Protein AF-X6LL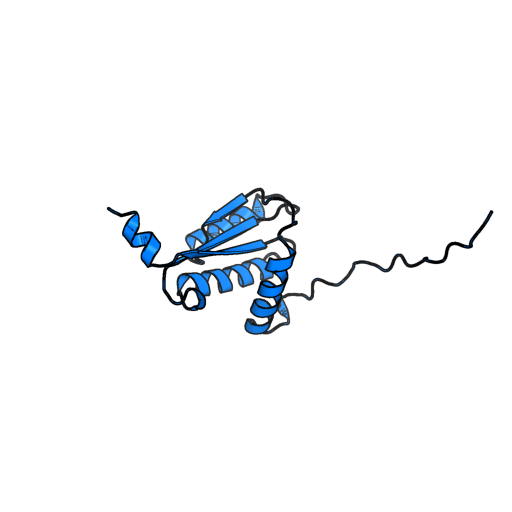M1-F1 (afdb_monomer)

Foldseek 3Di:
DDDDDPDDDPDDPPDPPPQLVPDDLVVSVVVLVVVVVVCPVPDDAPEEFAALLDPVSLVVLVVCCVVPDLVGEYEHEYEAEDDCRCPGPSNVSRSVSQSVSCNVCVSHHYHYHYHYDYNVVVVVPVD

Organism: Reticulomyxa filosa (NCBI:txid46433)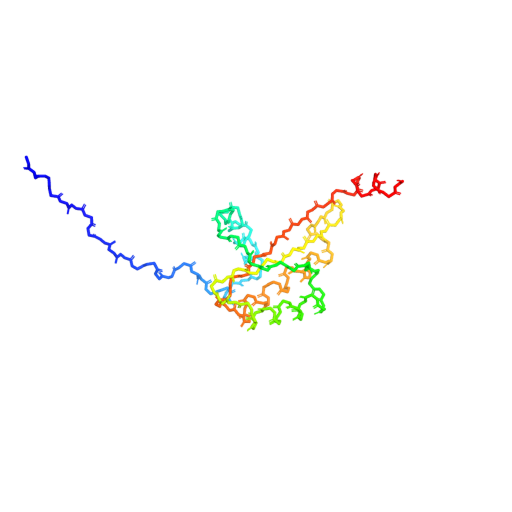

Sequence (127 aa):
MSQPDEWCLCEGKEDQQKRFGDLPRESLLTSWRAQQETESQAREASVCILYSGGIDSHVIAALCDKFVPSNETIDLINVSVGTNPLQAPDRLTAINGFLELSEWSPTRKWRLIQVNIDELQTLKNIR

Mean predicted aligned error: 12.29 Å

pLDDT: mean 74.2, std 21.2, range [29.83, 97.62]

Secondary structure (DSSP, 8-state):
----------------S--GGGS-HHHHHHHHHHHHTTGGGSPPPSEEEE--SSHHHHHHHHHHHHHS-TTS-EEEEEEEESS-GGG-HHHHHHHHHHHHHHHH-TTS-EEEEEEEE-HHHHTTS--

Structure (mmCIF, N/CA/C/O backbone):
data_AF-X6LLM1-F1
#
_entry.id   AF-X6LLM1-F1
#
loop_
_atom_site.group_PDB
_atom_site.id
_atom_site.type_symbol
_atom_site.label_atom_id
_atom_site.label_alt_id
_atom_site.label_comp_id
_atom_site.label_asym_id
_atom_site.label_entity_id
_atom_site.label_seq_id
_atom_site.pdbx_PDB_ins_code
_atom_site.Cartn_x
_atom_site.Cartn_y
_atom_site.Cartn_z
_atom_site.occupancy
_atom_site.B_iso_or_equiv
_atom_site.auth_seq_id
_atom_site.auth_comp_id
_atom_site.auth_asym_id
_atom_site.auth_atom_id
_atom_site.pdbx_PDB_model_num
ATOM 1 N N . MET A 1 1 ? 17.979 6.542 53.749 1.00 40.03 1 MET A N 1
ATOM 2 C CA . MET A 1 1 ? 16.617 6.315 53.227 1.00 40.03 1 MET A CA 1
ATOM 3 C C . MET A 1 1 ? 16.039 7.658 52.831 1.00 40.03 1 MET A C 1
ATOM 5 O O . MET A 1 1 ? 16.224 8.603 53.586 1.00 40.03 1 MET A O 1
ATOM 9 N N . SER A 1 2 ? 15.392 7.679 51.662 1.00 39.25 2 SER A N 1
ATOM 10 C CA . SER A 1 2 ? 14.615 8.776 51.062 1.00 39.25 2 SER A CA 1
ATOM 11 C C . SER A 1 2 ? 15.404 9.816 50.251 1.00 39.25 2 SER A C 1
ATOM 13 O O . SER A 1 2 ? 15.839 10.840 50.769 1.00 39.25 2 SER A O 1
ATOM 15 N N . GLN A 1 3 ? 15.543 9.537 48.950 1.00 41.06 3 GLN A N 1
ATOM 16 C CA . GLN A 1 3 ? 15.566 10.565 47.902 1.00 41.06 3 GLN A CA 1
ATOM 17 C C . GLN A 1 3 ? 14.107 10.961 47.593 1.00 41.06 3 GLN A C 1
ATOM 19 O O . GLN A 1 3 ? 13.237 10.098 47.710 1.00 41.06 3 GLN A O 1
ATOM 24 N N . PRO A 1 4 ? 13.813 12.223 47.242 1.00 39.53 4 PRO A N 1
ATOM 25 C CA . PRO A 1 4 ? 12.503 12.612 46.737 1.00 39.53 4 PRO A CA 1
ATOM 26 C C . PRO A 1 4 ? 12.379 12.282 45.243 1.00 39.53 4 PRO A C 1
ATOM 28 O O . PRO A 1 4 ? 13.253 12.619 44.445 1.00 39.53 4 PRO A O 1
ATOM 31 N N . ASP A 1 5 ? 11.274 11.627 44.900 1.00 31.91 5 ASP A N 1
ATOM 32 C CA . ASP A 1 5 ? 10.873 11.270 43.544 1.00 31.91 5 ASP A CA 1
ATOM 33 C C . ASP A 1 5 ? 10.382 12.518 42.787 1.00 31.91 5 ASP A C 1
ATOM 35 O O . ASP A 1 5 ? 9.211 12.897 42.848 1.00 31.91 5 ASP A O 1
ATOM 39 N N . GLU A 1 6 ? 11.285 13.181 42.067 1.00 40.72 6 GLU A N 1
ATOM 40 C CA . GLU A 1 6 ? 10.900 13.958 40.888 1.00 40.72 6 GLU A CA 1
ATOM 41 C C . GLU A 1 6 ? 10.627 12.985 39.743 1.00 40.72 6 GLU A C 1
ATOM 43 O O . GLU A 1 6 ? 11.411 12.073 39.525 1.00 40.72 6 GLU A O 1
ATOM 48 N N . TRP A 1 7 ? 9.477 13.165 39.093 1.00 31.58 7 TRP A N 1
ATOM 49 C CA . TRP A 1 7 ? 9.109 12.949 37.679 1.00 31.58 7 TRP A CA 1
ATOM 50 C C . TRP A 1 7 ? 7.602 12.665 37.630 1.00 31.58 7 TRP A C 1
ATOM 52 O O . TRP A 1 7 ? 7.117 11.631 37.176 1.00 31.58 7 TRP A O 1
ATOM 62 N N . CYS A 1 8 ? 6.848 13.637 38.141 1.00 36.47 8 CYS A N 1
ATOM 63 C CA . CYS A 1 8 ? 5.475 13.860 37.733 1.00 36.47 8 CYS A CA 1
ATOM 64 C C . CYS A 1 8 ? 5.552 14.460 36.325 1.00 36.47 8 CYS A C 1
ATOM 66 O O . CYS A 1 8 ? 6.232 15.467 36.179 1.00 36.47 8 CYS A O 1
ATOM 68 N N . LEU A 1 9 ? 4.942 13.812 35.328 1.00 29.83 9 LEU A N 1
ATOM 69 C CA . LEU A 1 9 ? 4.381 14.369 34.084 1.00 29.83 9 LEU A CA 1
ATOM 70 C C . LEU A 1 9 ? 3.860 13.174 33.262 1.00 29.83 9 LEU A C 1
ATOM 72 O O . LEU A 1 9 ? 4.526 12.645 32.375 1.00 29.83 9 LEU A O 1
ATOM 76 N N . CYS A 1 10 ? 2.640 12.727 33.571 1.00 32.50 10 CYS A N 1
ATOM 77 C CA . CYS A 1 10 ? 1.814 12.044 32.578 1.00 32.50 10 CYS A CA 1
ATOM 78 C C . CYS A 1 10 ? 1.309 13.113 31.601 1.00 32.50 10 CYS A C 1
ATOM 80 O O . CYS A 1 10 ? 0.159 13.538 31.686 1.00 32.50 10 CYS A O 1
ATOM 82 N N . GLU A 1 11 ? 2.183 13.601 30.722 1.00 33.44 11 GLU A N 1
ATOM 83 C CA . GLU A 1 11 ? 1.742 14.367 29.560 1.00 33.44 11 GLU A CA 1
ATOM 84 C C . GLU A 1 11 ? 1.222 13.394 28.508 1.00 33.44 11 GLU A C 1
ATOM 86 O O . GLU A 1 11 ? 1.847 12.377 28.188 1.00 33.44 11 GLU A O 1
ATOM 91 N N . GLY A 1 12 ? 0.011 13.685 28.039 1.00 35.03 12 GLY A N 1
ATOM 92 C CA . GLY A 1 12 ? -0.714 12.889 27.070 1.00 35.03 12 GLY A CA 1
ATOM 93 C C . GLY A 1 12 ? 0.130 12.591 25.838 1.00 35.03 12 GLY A C 1
ATOM 94 O O . GLY A 1 12 ? 0.675 13.484 25.199 1.00 35.03 12 GLY A O 1
ATOM 95 N N . LYS A 1 13 ? 0.167 11.313 25.456 1.00 33.44 13 LYS A N 1
ATOM 96 C CA . LYS A 1 13 ? 0.482 10.898 24.085 1.00 33.44 13 LYS A CA 1
ATOM 97 C C . LYS A 1 13 ? -0.768 11.034 23.207 1.00 33.44 13 LYS A C 1
ATOM 99 O O . LYS A 1 13 ? -1.145 10.094 22.514 1.00 33.44 13 LYS A O 1
ATOM 104 N N . GLU A 1 14 ? -1.434 12.178 23.291 1.00 42.28 14 GLU A N 1
ATOM 105 C CA . GLU A 1 14 ? -2.290 12.658 22.212 1.00 42.28 14 GLU A CA 1
ATOM 106 C C . GLU A 1 14 ? -1.399 13.511 21.300 1.00 42.28 14 GLU A C 1
ATOM 108 O O . GLU A 1 14 ? -0.514 14.219 21.769 1.00 42.28 14 GLU A O 1
ATOM 113 N N . ASP A 1 15 ? -1.602 13.382 19.991 1.00 40.56 15 ASP A N 1
ATOM 114 C CA . ASP A 1 15 ? -1.026 14.240 18.948 1.00 40.56 15 ASP A CA 1
ATOM 115 C C . ASP A 1 15 ? 0.427 14.008 18.503 1.00 40.56 15 ASP A C 1
ATOM 117 O O . ASP A 1 15 ? 1.250 14.921 18.493 1.00 40.56 15 ASP A O 1
ATOM 121 N N . GLN A 1 16 ? 0.719 12.827 17.941 1.00 37.16 16 GLN A N 1
ATOM 122 C CA . GLN A 1 16 ? 1.758 12.732 16.892 1.00 37.16 16 GLN A CA 1
ATOM 123 C C . GLN A 1 16 ? 1.308 12.105 15.567 1.00 37.16 16 GLN A C 1
ATOM 125 O O . GLN A 1 16 ? 2.118 11.953 14.656 1.00 37.16 16 GLN A O 1
ATOM 130 N N . GLN A 1 17 ? 0.011 11.853 15.376 1.00 43.53 17 GLN A N 1
ATOM 131 C CA . GLN A 1 17 ? -0.525 11.615 14.037 1.00 43.53 17 GLN A CA 1
ATOM 132 C C . GLN A 1 17 ? -1.039 12.953 13.495 1.00 43.53 17 GLN A C 1
ATOM 134 O O . GLN A 1 17 ? -2.230 13.253 13.568 1.00 43.53 17 GLN A O 1
ATOM 139 N N . LYS A 1 18 ? -0.138 13.799 12.975 1.00 38.75 18 LYS A N 1
ATOM 140 C CA . LYS A 1 18 ? -0.575 14.917 12.125 1.00 38.75 18 LYS 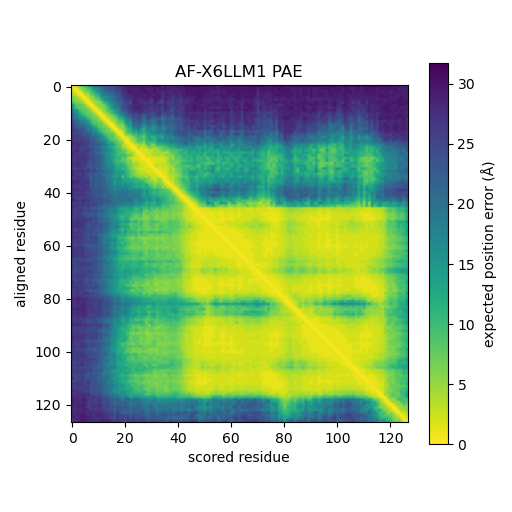A CA 1
ATOM 141 C C . LYS A 1 18 ? -1.494 14.322 11.058 1.00 38.75 18 LYS A C 1
ATOM 143 O O . LYS A 1 18 ? -1.094 13.381 10.375 1.00 38.75 18 LYS A O 1
ATOM 148 N N . ARG A 1 19 ? -2.734 14.815 10.973 1.00 44.72 19 ARG A N 1
ATOM 149 C CA . ARG A 1 19 ? -3.711 14.371 9.975 1.00 44.72 19 ARG A CA 1
ATOM 150 C C . ARG A 1 19 ? -3.039 14.421 8.607 1.00 44.72 19 ARG A C 1
ATOM 152 O O . ARG A 1 19 ? -2.668 15.491 8.136 1.00 44.72 19 ARG A O 1
ATOM 159 N N . PHE A 1 20 ? -2.874 13.254 7.989 1.00 47.88 20 PHE A N 1
ATOM 160 C CA . PHE A 1 20 ? -2.247 13.110 6.675 1.00 47.88 20 PHE A CA 1
ATOM 161 C C . PHE A 1 20 ? -2.960 13.953 5.590 1.00 47.88 20 PHE A C 1
ATOM 163 O O . PHE A 1 20 ? -2.373 14.203 4.549 1.00 47.88 20 PHE A O 1
ATOM 170 N N . GLY A 1 21 ? -4.177 14.455 5.839 1.00 46.31 21 GLY A N 1
ATOM 171 C CA .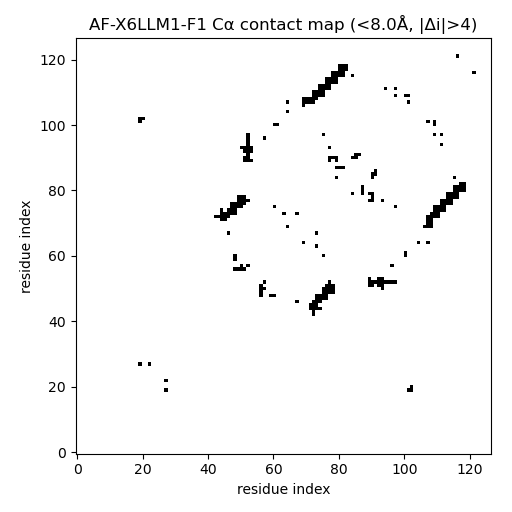 GLY A 1 21 ? -4.943 15.278 4.896 1.00 46.31 21 GLY A CA 1
ATOM 172 C C . GLY A 1 21 ? -4.423 16.702 4.636 1.00 46.31 21 GLY A C 1
ATOM 173 O O . GLY A 1 21 ? -4.797 17.283 3.624 1.00 46.31 21 GLY A O 1
ATOM 174 N N . ASP A 1 22 ? -3.555 17.267 5.486 1.00 54.00 22 ASP A N 1
ATOM 175 C CA . ASP A 1 22 ? -3.164 18.691 5.379 1.00 54.00 22 ASP A CA 1
ATOM 176 C C . ASP A 1 22 ? -1.795 18.931 4.709 1.00 54.00 22 ASP A C 1
ATOM 178 O O . ASP A 1 22 ? -1.371 20.076 4.534 1.00 54.00 22 ASP A O 1
ATOM 182 N N . LEU A 1 23 ? -1.067 17.872 4.340 1.00 57.91 23 LEU A N 1
ATOM 183 C CA . LEU A 1 23 ? 0.285 17.975 3.782 1.00 57.91 23 LEU A CA 1
ATOM 184 C C . LEU A 1 23 ? 0.307 17.680 2.272 1.00 57.91 23 LEU A C 1
ATOM 186 O O . LEU A 1 23 ? -0.410 16.795 1.804 1.00 57.91 23 LEU A O 1
ATOM 190 N N . PRO A 1 24 ? 1.172 18.360 1.491 1.00 66.81 24 PRO A N 1
ATOM 191 C CA . PRO A 1 24 ? 1.396 18.015 0.089 1.00 66.81 24 PRO A CA 1
ATOM 192 C C . PRO A 1 24 ? 1.792 16.540 -0.058 1.00 66.81 24 PRO A C 1
ATOM 194 O O . PRO A 1 24 ? 2.593 16.044 0.739 1.00 66.81 24 PRO A O 1
ATOM 197 N N . ARG A 1 25 ? 1.295 15.851 -1.101 1.00 62.50 25 ARG A N 1
ATOM 198 C CA . ARG A 1 25 ? 1.555 14.410 -1.316 1.00 62.50 25 ARG A CA 1
ATOM 199 C C . ARG A 1 25 ? 3.042 14.058 -1.213 1.00 62.50 25 ARG A C 1
ATOM 201 O O . ARG A 1 25 ? 3.390 13.111 -0.525 1.00 62.50 25 ARG A O 1
ATOM 208 N N . GLU A 1 26 ? 3.929 14.859 -1.796 1.00 64.62 26 GLU A N 1
ATOM 209 C CA . GLU A 1 26 ? 5.386 14.638 -1.735 1.00 64.62 26 GLU A CA 1
ATOM 210 C C . GLU A 1 26 ? 5.954 14.666 -0.304 1.00 64.62 26 GLU A C 1
ATOM 212 O O . GLU A 1 26 ? 6.846 13.888 0.056 1.00 64.62 26 GLU A O 1
ATOM 217 N N . SER A 1 27 ? 5.412 15.539 0.548 1.00 68.00 27 SER A N 1
ATOM 218 C CA . SER A 1 27 ? 5.781 15.612 1.961 1.00 68.00 27 SER A CA 1
ATOM 219 C C . SER A 1 27 ? 5.271 14.393 2.728 1.00 68.00 27 SER A C 1
ATOM 221 O O . SER A 1 27 ? 6.020 13.844 3.534 1.00 68.00 27 SER A O 1
ATOM 223 N N . LEU A 1 28 ? 4.059 13.909 2.420 1.00 65.44 28 LEU A N 1
ATOM 224 C CA . LEU A 1 28 ? 3.522 12.666 2.989 1.00 65.44 28 LEU A CA 1
ATOM 225 C C . LEU A 1 28 ? 4.390 11.461 2.641 1.00 65.44 28 LEU A C 1
ATOM 227 O O . LEU A 1 28 ? 4.698 10.664 3.521 1.00 65.44 28 LEU A O 1
ATOM 231 N N . LEU A 1 29 ? 4.844 11.357 1.389 1.00 64.81 29 LEU A N 1
ATOM 232 C CA . LEU A 1 29 ? 5.727 10.272 0.952 1.00 64.81 29 LEU A CA 1
ATOM 233 C C . LEU A 1 29 ? 7.074 10.292 1.664 1.00 64.81 29 LEU A C 1
ATOM 235 O O . LEU A 1 29 ? 7.606 9.239 2.014 1.00 64.81 29 LEU A O 1
ATOM 239 N N . THR A 1 30 ? 7.621 11.483 1.888 1.00 67.19 30 THR A N 1
ATOM 240 C CA . THR A 1 30 ? 8.899 11.648 2.586 1.00 67.19 30 THR A CA 1
ATOM 241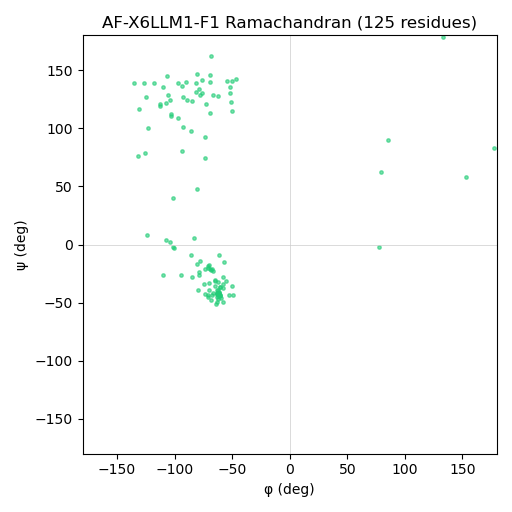 C C . THR A 1 30 ? 8.776 11.261 4.059 1.00 67.19 30 THR A C 1
ATOM 243 O O . THR A 1 30 ? 9.580 10.470 4.551 1.00 67.19 30 THR A O 1
ATOM 246 N N . SER A 1 31 ? 7.742 11.753 4.749 1.00 64.06 31 SER A N 1
ATOM 247 C CA . SER A 1 31 ? 7.468 11.393 6.146 1.00 64.06 31 SER A CA 1
ATOM 248 C C . SER A 1 31 ? 7.163 9.905 6.302 1.00 64.06 31 SER A C 1
ATOM 250 O O . SER A 1 31 ? 7.710 9.257 7.190 1.00 64.06 31 SER A O 1
ATOM 252 N N . TRP A 1 32 ? 6.368 9.344 5.393 1.00 66.44 32 TRP A N 1
ATOM 253 C CA . TRP A 1 32 ? 6.041 7.924 5.382 1.00 66.44 32 TRP A CA 1
ATOM 254 C C . TRP A 1 32 ? 7.281 7.032 5.202 1.00 66.44 32 TRP A C 1
ATOM 256 O O . TRP A 1 32 ? 7.430 6.037 5.911 1.00 66.44 32 TRP A O 1
ATOM 266 N N . ARG A 1 33 ? 8.214 7.402 4.310 1.00 63.69 33 ARG A N 1
ATOM 267 C CA . ARG A 1 33 ? 9.478 6.660 4.130 1.00 63.69 33 ARG A CA 1
ATOM 268 C C . ARG A 1 33 ? 10.310 6.620 5.411 1.00 63.69 33 ARG A C 1
ATOM 270 O O . ARG A 1 33 ? 10.807 5.557 5.761 1.00 63.69 33 ARG A O 1
ATOM 277 N N . ALA A 1 34 ? 10.422 7.746 6.117 1.00 63.66 34 ALA A N 1
ATOM 278 C CA . ALA A 1 34 ? 11.149 7.808 7.388 1.00 63.66 34 ALA A CA 1
ATOM 279 C C . ALA A 1 34 ? 10.489 6.945 8.484 1.00 63.66 34 ALA A C 1
ATOM 281 O O . ALA A 1 34 ? 11.161 6.391 9.352 1.00 63.66 34 ALA A O 1
ATOM 282 N N . GLN A 1 35 ? 9.165 6.796 8.429 1.00 61.91 35 GLN A N 1
ATOM 283 C CA . GLN A 1 35 ? 8.396 6.025 9.401 1.00 61.91 35 GLN A CA 1
ATOM 284 C C . GLN A 1 35 ? 8.572 4.503 9.219 1.00 61.91 35 GLN A C 1
ATOM 286 O O . GLN A 1 35 ? 8.673 3.775 10.208 1.00 61.91 35 GLN A O 1
ATOM 291 N N . GLN A 1 36 ? 8.727 4.027 7.976 1.00 59.16 36 GLN A N 1
ATOM 292 C CA . GLN A 1 36 ? 8.958 2.606 7.661 1.00 59.16 36 GLN A CA 1
ATOM 293 C C . GLN A 1 36 ? 10.232 2.022 8.283 1.00 59.16 36 GLN A C 1
ATOM 295 O O . GLN A 1 36 ? 10.226 0.877 8.732 1.00 59.16 36 GLN A O 1
ATOM 300 N N . GLU A 1 37 ? 11.312 2.800 8.365 1.00 56.91 37 GLU A N 1
ATOM 301 C CA . GLU A 1 37 ? 12.561 2.346 8.995 1.00 56.91 37 GLU A CA 1
ATOM 302 C C . GLU A 1 37 ? 12.397 2.120 10.509 1.00 56.91 37 GLU A C 1
ATOM 304 O O . GLU A 1 37 ? 13.109 1.309 11.100 1.00 56.91 37 GLU A O 1
ATOM 309 N N . THR A 1 38 ? 11.407 2.768 11.133 1.00 52.12 38 THR A N 1
ATOM 310 C CA . THR A 1 38 ? 11.168 2.700 12.583 1.00 52.12 38 THR A CA 1
ATOM 311 C C . THR A 1 38 ? 10.137 1.620 12.961 1.00 52.12 38 THR A C 1
ATOM 313 O O . THR A 1 38 ? 10.196 1.052 14.050 1.00 52.12 38 THR A O 1
ATOM 316 N N . GLU A 1 39 ? 9.216 1.268 12.055 1.00 58.28 39 GLU A N 1
ATOM 317 C CA . GLU A 1 39 ? 8.105 0.328 12.303 1.00 58.28 39 GLU A CA 1
ATOM 318 C C . GLU A 1 39 ? 8.462 -1.164 12.164 1.00 58.28 39 GLU A C 1
ATOM 320 O O . GLU A 1 39 ? 7.596 -2.026 12.325 1.00 58.28 39 GLU A O 1
ATOM 325 N N . SER A 1 40 ? 9.737 -1.502 11.957 1.00 51.78 40 SER A N 1
ATOM 326 C CA . SER A 1 40 ? 10.216 -2.896 11.872 1.00 51.78 40 SER A CA 1
ATOM 327 C C . SER A 1 40 ? 9.996 -3.716 13.163 1.00 51.78 40 SER A C 1
ATOM 329 O O . SER A 1 40 ? 10.183 -4.929 13.159 1.00 51.78 40 SER A O 1
ATOM 331 N N . GLN A 1 41 ? 9.579 -3.075 14.266 1.00 53.34 41 GLN A N 1
ATOM 332 C CA . GLN A 1 41 ? 9.171 -3.719 15.527 1.00 53.34 41 GLN A CA 1
ATOM 333 C C . GLN A 1 41 ? 7.650 -3.679 15.796 1.00 53.3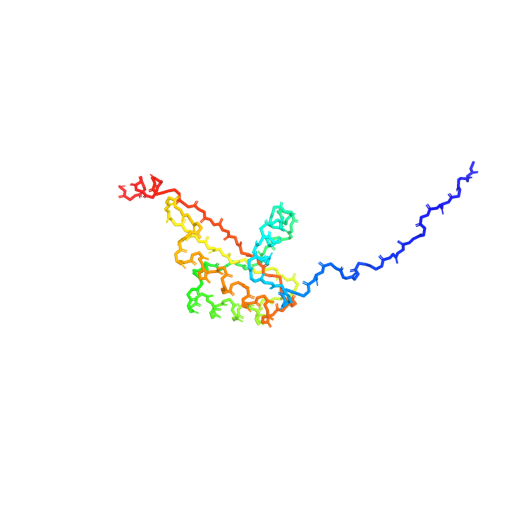4 41 GLN A C 1
ATOM 335 O O . GLN A 1 41 ? 7.201 -4.098 16.867 1.00 53.34 41 GLN A O 1
ATOM 340 N N . ALA A 1 42 ? 6.834 -3.161 14.872 1.00 57.53 42 ALA A N 1
ATOM 341 C CA . ALA A 1 42 ? 5.379 -3.176 15.011 1.00 57.53 42 ALA A CA 1
ATOM 342 C C . ALA A 1 42 ? 4.839 -4.613 14.891 1.00 57.53 42 ALA A C 1
ATOM 344 O O . ALA A 1 42 ? 5.382 -5.423 14.141 1.00 57.53 42 ALA A O 1
ATOM 345 N N . ARG A 1 43 ? 3.765 -4.925 15.636 1.00 64.12 43 ARG A N 1
ATOM 346 C CA . ARG A 1 43 ? 3.109 -6.250 15.654 1.00 64.12 43 ARG A CA 1
ATOM 347 C C . ARG A 1 43 ? 2.900 -6.783 14.230 1.00 64.12 43 ARG A C 1
ATOM 349 O O . ARG A 1 43 ? 2.562 -6.009 13.335 1.00 64.12 43 ARG A O 1
ATOM 356 N N . GLU A 1 44 ? 3.077 -8.092 14.050 1.00 70.50 44 GLU A N 1
ATOM 357 C CA . GLU A 1 44 ? 2.825 -8.773 12.774 1.00 70.50 44 GLU A CA 1
ATOM 358 C C . GLU A 1 44 ? 1.423 -8.440 12.248 1.00 70.50 44 GLU A C 1
ATOM 360 O O . GLU A 1 44 ? 0.449 -8.407 13.007 1.00 70.50 44 GLU A O 1
ATOM 365 N N . ALA A 1 45 ? 1.337 -8.150 10.950 1.00 76.50 45 ALA A N 1
ATOM 366 C CA . ALA A 1 45 ? 0.059 -7.960 10.286 1.00 76.50 45 ALA A CA 1
ATOM 367 C C . ALA A 1 45 ? -0.671 -9.303 10.203 1.00 76.50 45 ALA A C 1
ATOM 369 O O . ALA A 1 45 ? -0.061 -10.334 9.920 1.00 76.50 45 ALA A O 1
ATOM 370 N N . SER A 1 46 ? -1.983 -9.290 10.423 1.00 81.38 46 SER A N 1
ATOM 371 C CA . SER A 1 46 ? -2.809 -10.495 10.295 1.00 81.38 46 SER A CA 1
ATOM 372 C C . SER A 1 46 ? -3.135 -10.826 8.841 1.00 81.38 46 SER A C 1
ATOM 374 O O . SER A 1 46 ? -3.376 -11.985 8.504 1.00 81.38 46 SER A O 1
ATOM 376 N N . VAL A 1 47 ? -3.137 -9.809 7.973 1.00 92.12 47 VAL A N 1
ATOM 377 C CA . VAL A 1 47 ? -3.466 -9.928 6.554 1.00 92.12 47 VAL A CA 1
ATOM 378 C C . VAL A 1 47 ? -2.465 -9.151 5.713 1.00 92.12 47 VAL A C 1
ATOM 380 O O . VAL A 1 47 ? -2.083 -8.023 6.030 1.00 92.12 47 VAL A O 1
ATOM 383 N N . CYS A 1 48 ? -2.092 -9.765 4.595 1.00 93.94 48 CYS A N 1
ATOM 384 C CA . CYS A 1 48 ? -1.230 -9.189 3.584 1.00 93.94 48 CYS A CA 1
ATOM 385 C C . CYS A 1 48 ? -1.892 -9.275 2.201 1.00 93.94 48 CYS A C 1
ATOM 387 O O . CYS A 1 48 ? -2.498 -10.292 1.855 1.00 93.94 48 CYS A O 1
ATOM 389 N N . ILE A 1 49 ? -1.762 -8.207 1.413 1.00 96.19 49 ILE A N 1
ATOM 390 C CA . ILE A 1 49 ? -2.334 -8.066 0.075 1.00 96.19 49 ILE A CA 1
ATOM 391 C C . ILE A 1 49 ? -1.210 -7.740 -0.905 1.00 96.19 49 ILE A C 1
ATOM 393 O O . ILE A 1 49 ? -0.482 -6.765 -0.721 1.00 96.19 49 ILE A O 1
ATOM 397 N N . LEU A 1 50 ? -1.100 -8.512 -1.987 1.00 96.56 50 LEU A N 1
ATOM 398 C CA . LEU A 1 50 ? -0.279 -8.118 -3.130 1.00 96.56 50 LEU A CA 1
ATOM 399 C C . LEU A 1 50 ? -0.943 -6.925 -3.823 1.00 96.56 50 LEU A C 1
ATOM 401 O O . LEU A 1 50 ? -2.043 -7.033 -4.368 1.00 96.56 50 LEU A O 1
ATOM 405 N N . TYR A 1 51 ? -0.279 -5.777 -3.756 1.00 96.94 51 TYR A N 1
ATOM 406 C CA . TYR A 1 51 ? -0.865 -4.476 -4.021 1.00 96.94 51 TYR A CA 1
ATOM 407 C C . TYR A 1 51 ? -0.115 -3.745 -5.137 1.00 96.94 51 TYR A C 1
ATOM 409 O O . TYR A 1 51 ? 0.938 -3.134 -4.939 1.00 96.94 51 TYR A O 1
ATOM 417 N N . SER A 1 52 ? -0.681 -3.797 -6.341 1.00 93.94 52 SER A N 1
ATOM 418 C CA . SER A 1 52 ? -0.170 -3.068 -7.508 1.00 93.94 52 SER A CA 1
ATOM 419 C C . SER A 1 52 ? -0.694 -1.632 -7.589 1.00 93.94 52 SER A C 1
ATOM 421 O O . SER A 1 52 ? -0.258 -0.870 -8.445 1.00 93.94 52 SER A O 1
ATOM 423 N N . GLY A 1 53 ? -1.667 -1.274 -6.744 1.00 92.75 53 GLY A N 1
ATOM 424 C CA . GLY A 1 53 ? -2.431 -0.031 -6.864 1.00 92.75 53 GLY A CA 1
ATOM 425 C C . GLY A 1 53 ? -3.511 -0.069 -7.948 1.00 92.75 53 GLY A C 1
ATOM 426 O O . GLY A 1 53 ? -4.265 0.888 -8.084 1.00 92.75 53 GLY A O 1
ATOM 427 N N . GLY A 1 54 ? -3.631 -1.166 -8.703 1.00 94.62 54 GLY A N 1
ATOM 428 C CA . GLY A 1 54 ? -4.736 -1.365 -9.639 1.00 94.62 54 GLY A CA 1
ATOM 429 C C . GLY A 1 54 ? -6.075 -1.565 -8.923 1.00 94.62 54 GLY A C 1
ATOM 430 O O . GLY A 1 54 ? -6.112 -1.928 -7.743 1.00 94.62 54 GLY A O 1
ATOM 431 N N . ILE A 1 55 ? -7.173 -1.385 -9.665 1.00 95.94 55 ILE A N 1
ATOM 432 C CA . ILE A 1 55 ? -8.545 -1.393 -9.132 1.00 95.94 55 ILE A CA 1
ATOM 433 C C . ILE A 1 55 ? -8.871 -2.644 -8.311 1.00 95.94 55 ILE A C 1
ATOM 435 O O . ILE A 1 55 ? -9.405 -2.517 -7.216 1.00 95.94 55 ILE A O 1
ATOM 439 N N . ASP A 1 56 ? -8.483 -3.834 -8.772 1.00 96.44 56 ASP A N 1
ATOM 440 C CA . ASP A 1 56 ? -8.802 -5.088 -8.082 1.00 96.44 56 ASP A CA 1
ATOM 441 C C . ASP A 1 56 ? -8.136 -5.145 -6.704 1.00 96.44 56 ASP A C 1
ATOM 443 O O . ASP A 1 56 ? -8.794 -5.350 -5.685 1.00 96.44 56 ASP A O 1
ATOM 447 N N . SER A 1 57 ? -6.826 -4.884 -6.657 1.00 96.88 57 SER A N 1
ATOM 448 C CA . SER A 1 57 ? -6.067 -4.864 -5.403 1.00 96.88 57 SER A CA 1
ATOM 449 C C . SER A 1 57 ? -6.523 -3.745 -4.462 1.00 96.88 57 SER A C 1
ATOM 451 O O . SER A 1 57 ? -6.517 -3.920 -3.244 1.00 96.88 57 SER A O 1
ATOM 453 N N . HIS A 1 58 ? -6.982 -2.621 -5.018 1.00 96.75 58 HIS A N 1
ATOM 454 C CA . HIS A 1 58 ? -7.522 -1.500 -4.259 1.00 96.75 58 HIS A CA 1
ATOM 455 C C . HIS A 1 58 ? -8.886 -1.825 -3.644 1.00 96.75 58 HIS A C 1
ATOM 457 O O . HIS A 1 58 ? -9.112 -1.564 -2.462 1.00 96.75 58 HIS A O 1
ATOM 463 N N . VAL A 1 59 ? -9.773 -2.467 -4.405 1.00 97.19 59 VAL A N 1
ATOM 464 C CA . VAL A 1 59 ? -11.066 -2.951 -3.907 1.00 97.19 59 VAL A CA 1
ATOM 465 C C . VAL A 1 59 ? -10.863 -4.010 -2.825 1.00 97.19 59 VAL A C 1
ATOM 467 O O . VAL A 1 59 ? -11.524 -3.943 -1.792 1.00 97.19 59 VAL A O 1
ATOM 470 N N . ILE A 1 60 ? -9.928 -4.949 -3.010 1.00 97.62 60 ILE A N 1
ATOM 471 C CA . ILE A 1 60 ? -9.599 -5.953 -1.985 1.00 97.62 60 ILE A CA 1
ATOM 472 C C . ILE A 1 60 ? -9.121 -5.270 -0.701 1.00 97.62 60 ILE A C 1
ATOM 474 O O . ILE A 1 60 ? -9.625 -5.598 0.371 1.00 97.62 60 ILE A O 1
ATOM 478 N N . ALA A 1 61 ? -8.220 -4.288 -0.792 1.00 96.81 61 ALA A N 1
ATOM 479 C CA . ALA A 1 61 ? -7.775 -3.527 0.373 1.00 96.81 61 ALA A CA 1
ATOM 480 C C . ALA A 1 61 ? -8.949 -2.837 1.083 1.00 96.81 61 ALA A C 1
ATOM 482 O O . ALA A 1 61 ? -9.141 -3.030 2.284 1.00 96.81 61 ALA A O 1
ATOM 483 N N . ALA A 1 62 ? -9.802 -2.128 0.341 1.00 95.31 62 ALA A N 1
ATOM 484 C CA . ALA A 1 62 ? -10.972 -1.458 0.906 1.00 95.31 62 ALA A CA 1
ATOM 485 C C . ALA A 1 62 ? -11.980 -2.435 1.546 1.00 95.31 62 ALA A C 1
ATOM 487 O O . ALA A 1 62 ? -12.647 -2.096 2.524 1.00 95.31 62 ALA A O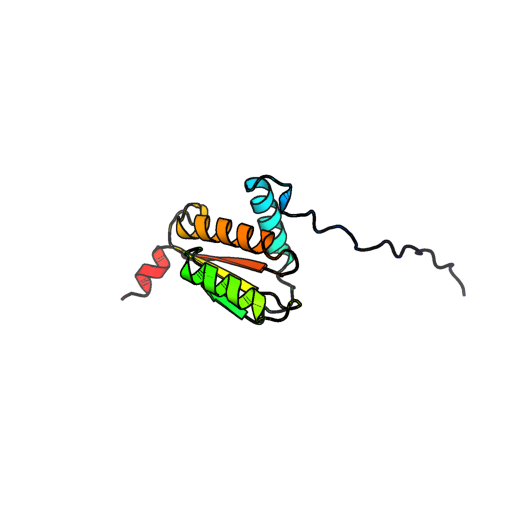 1
ATOM 488 N N . LEU A 1 63 ? -12.099 -3.658 1.022 1.00 96.31 63 LEU A N 1
ATOM 489 C CA . LEU A 1 63 ? -12.900 -4.713 1.643 1.00 96.31 63 LEU A CA 1
ATOM 490 C C . LEU A 1 63 ? -12.245 -5.229 2.925 1.00 96.31 63 LEU A C 1
ATOM 492 O O . LEU A 1 63 ? -12.932 -5.359 3.937 1.00 96.31 63 LEU A O 1
ATOM 496 N N . CYS A 1 64 ? -10.936 -5.479 2.920 1.00 95.38 64 CYS A N 1
ATOM 497 C CA . CYS A 1 64 ? -10.207 -5.897 4.116 1.00 95.38 64 CYS A CA 1
ATOM 498 C C . CYS A 1 64 ? -10.344 -4.876 5.251 1.00 95.38 64 CYS A C 1
ATOM 500 O O . CYS A 1 64 ? -10.488 -5.285 6.401 1.00 95.38 64 CYS A O 1
ATOM 502 N N . ASP A 1 65 ? -10.424 -3.578 4.949 1.00 94.50 65 ASP A N 1
ATOM 503 C CA . ASP A 1 65 ? -10.696 -2.552 5.963 1.00 94.50 65 ASP A CA 1
ATOM 504 C C . ASP A 1 65 ? -12.018 -2.771 6.728 1.00 94.50 65 ASP A C 1
ATOM 506 O O . ASP A 1 65 ? -12.139 -2.397 7.892 1.00 94.50 65 ASP A O 1
ATOM 510 N N . LYS A 1 66 ? -13.012 -3.422 6.114 1.00 93.19 66 LYS A N 1
ATOM 511 C CA . LYS A 1 66 ? -14.304 -3.703 6.762 1.00 93.19 66 LYS A CA 1
ATOM 512 C C . LYS A 1 66 ? -14.307 -4.972 7.606 1.00 93.19 66 LYS A C 1
ATOM 514 O O . LYS A 1 66 ? -15.115 -5.078 8.525 1.00 93.19 66 LYS A O 1
ATOM 519 N N . PHE A 1 67 ? -13.467 -5.945 7.262 1.00 93.62 67 PHE A N 1
ATOM 520 C CA . PHE A 1 67 ? -13.531 -7.292 7.839 1.00 93.62 67 PHE A CA 1
ATOM 521 C C . PHE A 1 67 ? -12.360 -7.621 8.763 1.00 93.62 67 PHE A C 1
ATOM 523 O O . PHE A 1 67 ? -12.514 -8.445 9.661 1.00 93.62 67 PHE A O 1
ATOM 530 N N . VAL A 1 68 ? -11.206 -6.983 8.575 1.00 92.00 68 VAL A N 1
ATOM 531 C CA . VAL A 1 68 ? -10.062 -7.132 9.476 1.00 92.00 68 VAL A CA 1
ATOM 532 C C . VAL A 1 68 ? -10.306 -6.271 10.721 1.00 92.00 68 VAL A C 1
ATOM 534 O O . VAL A 1 68 ? -10.672 -5.102 10.567 1.00 92.00 68 VAL A O 1
ATOM 537 N N . PRO A 1 69 ? -10.081 -6.780 11.943 1.00 91.75 69 PRO A N 1
ATOM 538 C CA . PRO A 1 69 ? -10.167 -5.987 13.168 1.00 91.75 69 PRO A CA 1
ATOM 539 C C . PRO A 1 69 ? -9.368 -4.676 13.086 1.00 91.75 69 PRO A C 1
ATOM 541 O O . PRO A 1 69 ? -8.270 -4.631 12.533 1.00 91.75 69 PRO A O 1
ATOM 544 N N . SER A 1 70 ? -9.908 -3.585 13.633 1.00 87.56 70 SER A N 1
ATOM 545 C CA . SER A 1 70 ? -9.316 -2.239 13.509 1.00 87.56 70 SER A CA 1
ATOM 546 C C . SER A 1 70 ? -7.983 -2.072 14.247 1.00 87.56 70 SER A C 1
ATOM 548 O O . SER A 1 70 ? -7.198 -1.181 13.929 1.00 87.56 70 SER A O 1
ATOM 550 N N . ASN A 1 71 ? -7.706 -2.929 15.231 1.00 86.94 71 ASN A N 1
ATOM 551 C CA . ASN A 1 71 ? -6.442 -2.967 15.961 1.00 86.94 71 ASN A CA 1
ATOM 552 C C . ASN A 1 71 ? -5.311 -3.657 15.179 1.00 86.94 71 ASN A C 1
ATOM 554 O O . ASN A 1 71 ? -4.150 -3.532 15.585 1.00 86.94 71 ASN A O 1
ATOM 558 N N . GLU A 1 72 ? -5.639 -4.373 14.102 1.00 88.88 72 GLU A N 1
ATOM 559 C CA . GLU A 1 72 ? -4.697 -5.132 13.285 1.00 88.88 72 GLU A CA 1
ATOM 560 C C . GLU A 1 72 ? -4.258 -4.347 12.043 1.00 88.88 72 GLU A C 1
ATOM 562 O O . GLU A 1 72 ? -5.045 -3.668 11.374 1.00 88.88 72 GLU A O 1
ATOM 567 N N . THR A 1 73 ? -2.963 -4.451 11.751 1.00 91.38 73 THR A N 1
ATOM 568 C CA . THR A 1 73 ? -2.333 -3.837 10.581 1.00 91.38 73 THR A CA 1
ATOM 569 C C . THR A 1 73 ? -2.668 -4.635 9.323 1.00 91.38 73 THR A C 1
ATOM 571 O O . THR A 1 73 ? -2.677 -5.867 9.364 1.00 91.38 73 THR A O 1
ATOM 574 N N . ILE A 1 74 ? -2.904 -3.937 8.209 1.00 93.75 74 ILE A N 1
ATOM 575 C CA . ILE A 1 74 ? -2.994 -4.546 6.876 1.00 93.75 74 ILE A CA 1
ATOM 576 C C . ILE A 1 74 ? -1.741 -4.174 6.087 1.00 93.75 74 ILE A C 1
ATOM 578 O O . ILE A 1 74 ? -1.468 -2.990 5.855 1.00 93.75 74 ILE A O 1
ATOM 582 N N . ASP A 1 75 ? -1.014 -5.198 5.648 1.00 95.00 75 ASP A N 1
ATOM 583 C CA . ASP A 1 75 ? 0.174 -5.033 4.818 1.00 95.00 75 ASP A CA 1
ATOM 584 C C . ASP A 1 75 ? -0.201 -5.017 3.335 1.00 95.00 75 ASP A C 1
ATOM 586 O O . ASP A 1 75 ? -0.797 -5.959 2.810 1.00 95.00 75 ASP A O 1
ATOM 590 N N . LEU A 1 76 ? 0.191 -3.954 2.642 1.00 95.88 76 LEU A N 1
ATOM 591 C CA . LEU A 1 76 ? 0.098 -3.820 1.193 1.00 95.88 76 LEU A CA 1
ATOM 592 C C . LEU A 1 76 ? 1.493 -4.047 0.614 1.00 95.88 76 LEU A C 1
ATOM 594 O O . LEU A 1 76 ? 2.377 -3.222 0.812 1.00 95.88 76 LEU A O 1
ATOM 598 N N . ILE A 1 77 ? 1.720 -5.152 -0.089 1.00 95.19 77 ILE A N 1
ATOM 599 C CA . ILE A 1 77 ? 3.024 -5.456 -0.688 1.00 95.19 77 ILE A CA 1
ATOM 600 C C . ILE A 1 77 ? 3.016 -5.036 -2.154 1.00 95.19 77 ILE A C 1
ATOM 602 O O . ILE A 1 77 ? 2.404 -5.699 -2.991 1.00 95.19 77 ILE A O 1
ATOM 606 N N . ASN A 1 78 ? 3.742 -3.968 -2.476 1.00 94.75 78 ASN A N 1
ATOM 607 C CA . ASN A 1 78 ? 4.037 -3.595 -3.854 1.00 94.75 78 ASN A CA 1
ATOM 608 C C . ASN A 1 78 ? 5.376 -4.197 -4.285 1.00 94.75 78 ASN A C 1
ATOM 610 O O . ASN A 1 78 ? 6.400 -3.975 -3.643 1.00 94.75 78 ASN A O 1
ATOM 614 N N . VAL A 1 79 ? 5.374 -4.917 -5.403 1.00 91.50 79 VAL A N 1
ATOM 615 C CA . VAL A 1 79 ? 6.576 -5.494 -6.005 1.00 91.50 79 VAL A CA 1
ATOM 616 C C . VAL A 1 79 ? 6.830 -4.785 -7.323 1.00 91.50 79 VAL A C 1
ATOM 618 O O . VAL A 1 79 ? 6.001 -4.887 -8.216 1.00 91.50 79 VAL A O 1
ATOM 621 N N . SER A 1 80 ? 7.982 -4.130 -7.462 1.00 88.31 80 SER A N 1
ATOM 622 C CA . SER A 1 80 ? 8.397 -3.524 -8.731 1.00 88.31 80 SER A CA 1
ATOM 623 C C . SER A 1 80 ? 9.680 -4.171 -9.241 1.00 88.31 80 SER A C 1
ATOM 625 O O . SER A 1 80 ? 10.620 -4.389 -8.468 1.00 88.31 80 SER A O 1
ATOM 627 N N . VAL A 1 81 ? 9.738 -4.414 -10.548 1.00 82.00 81 VAL A N 1
ATOM 628 C CA . VAL A 1 81 ? 10.902 -4.989 -11.233 1.00 82.00 81 VAL A CA 1
ATOM 629 C C . VAL A 1 81 ? 11.551 -3.917 -12.103 1.00 82.00 81 VAL A C 1
ATOM 631 O O . VAL A 1 81 ? 10.849 -3.209 -12.824 1.00 82.00 81 VAL A O 1
ATOM 634 N N . GLY A 1 82 ? 12.879 -3.815 -12.068 1.00 77.31 82 GLY A N 1
ATOM 635 C CA . GLY A 1 82 ? 13.633 -2.984 -13.011 1.00 77.31 82 GLY A CA 1
ATOM 636 C C . GLY A 1 82 ? 14.692 -2.096 -12.367 1.00 77.31 82 GLY A C 1
ATOM 637 O O . GLY A 1 82 ? 14.869 -2.067 -11.152 1.00 77.31 82 GLY A O 1
ATOM 638 N N . THR A 1 83 ? 15.405 -1.355 -13.214 1.00 71.81 83 THR A N 1
ATOM 639 C CA . THR A 1 83 ? 16.551 -0.512 -12.831 1.00 71.81 83 THR A CA 1
ATOM 640 C C . THR A 1 83 ? 16.166 0.769 -12.092 1.00 71.81 83 THR A C 1
ATOM 642 O O . THR A 1 83 ? 16.992 1.329 -11.376 1.00 71.81 83 THR A O 1
ATOM 645 N N . ASN A 1 84 ? 14.915 1.225 -12.227 1.00 81.06 84 ASN A N 1
ATOM 646 C CA . ASN A 1 84 ? 14.391 2.378 -11.496 1.00 81.06 84 ASN A CA 1
ATOM 647 C C . ASN A 1 84 ? 13.024 2.078 -10.848 1.00 81.06 84 ASN A C 1
ATOM 649 O O . ASN A 1 84 ? 11.990 2.545 -11.336 1.00 81.06 84 ASN A O 1
ATOM 653 N N . PRO A 1 85 ? 13.007 1.322 -9.733 1.00 74.38 85 PRO A N 1
ATOM 654 C CA . PRO A 1 85 ? 11.791 0.950 -9.002 1.00 74.38 85 PRO A CA 1
ATOM 655 C C . PRO A 1 85 ? 10.871 2.133 -8.677 1.00 74.38 85 PRO A C 1
ATOM 657 O O . PRO A 1 85 ? 9.652 2.014 -8.724 1.00 74.38 85 PRO A O 1
ATOM 660 N N . LEU A 1 86 ? 11.450 3.301 -8.381 1.00 73.31 86 LEU A N 1
ATOM 661 C CA . LEU A 1 86 ? 10.716 4.499 -7.963 1.00 73.31 86 LEU A CA 1
ATOM 662 C C . LEU A 1 86 ? 9.864 5.122 -9.076 1.00 73.31 86 LEU A C 1
ATOM 664 O O . LEU A 1 86 ? 8.943 5.874 -8.772 1.00 73.31 86 LEU A O 1
ATOM 668 N N . GLN A 1 87 ? 10.170 4.827 -10.339 1.00 77.00 87 GLN A N 1
ATOM 669 C CA . GLN A 1 87 ? 9.425 5.316 -11.503 1.00 77.00 87 GLN A CA 1
ATOM 670 C C . GLN A 1 87 ? 8.522 4.244 -12.117 1.00 77.00 87 GLN A C 1
ATOM 672 O O . GLN A 1 87 ? 7.868 4.500 -13.128 1.00 77.00 87 GLN A O 1
ATOM 677 N N . ALA A 1 88 ? 8.482 3.049 -11.525 1.00 84.75 88 ALA A N 1
ATOM 678 C CA . ALA A 1 88 ? 7.640 1.977 -12.016 1.00 84.75 88 ALA A CA 1
ATOM 679 C C . ALA A 1 88 ? 6.154 2.410 -11.920 1.00 84.75 88 ALA A C 1
ATOM 681 O O . ALA A 1 88 ? 5.727 2.891 -10.862 1.00 84.75 88 ALA A O 1
ATOM 682 N N . PRO A 1 89 ? 5.360 2.315 -13.008 1.00 85.94 89 PRO A N 1
ATOM 683 C CA . PRO A 1 89 ? 3.980 2.813 -13.014 1.00 85.94 89 PRO A CA 1
ATOM 684 C C . PRO A 1 89 ? 3.095 2.177 -11.935 1.00 85.94 89 PRO A C 1
ATOM 686 O O . PRO A 1 89 ? 2.272 2.852 -11.315 1.00 85.94 89 PRO A O 1
ATOM 689 N N . ASP A 1 90 ? 3.295 0.889 -11.675 1.00 86.50 90 ASP A N 1
ATOM 690 C CA . ASP A 1 90 ? 2.664 0.143 -10.588 1.00 86.50 90 ASP A CA 1
ATOM 691 C C . ASP A 1 90 ? 3.062 0.694 -9.211 1.00 86.50 90 ASP A C 1
ATOM 693 O O . ASP A 1 90 ? 2.197 0.880 -8.360 1.00 86.50 90 ASP A O 1
ATOM 697 N N . ARG A 1 91 ? 4.334 1.054 -8.993 1.00 90.81 91 ARG A N 1
ATOM 698 C CA . ARG A 1 91 ? 4.775 1.675 -7.735 1.00 90.81 91 ARG A CA 1
ATOM 699 C C . ARG A 1 91 ? 4.094 3.010 -7.487 1.00 90.81 91 ARG A C 1
ATOM 701 O O . ARG A 1 91 ? 3.607 3.252 -6.385 1.00 90.81 91 ARG A O 1
ATOM 708 N N . LEU A 1 92 ? 4.053 3.874 -8.497 1.00 90.31 92 LEU A N 1
ATOM 709 C CA . LEU A 1 92 ? 3.398 5.179 -8.381 1.00 90.31 92 LEU A CA 1
ATOM 710 C C . LEU A 1 92 ? 1.904 5.017 -8.077 1.00 90.31 92 LEU A C 1
ATOM 712 O O . LEU A 1 92 ? 1.360 5.718 -7.222 1.00 90.31 92 LEU A O 1
ATOM 716 N N . THR A 1 93 ? 1.252 4.059 -8.734 1.00 92.62 93 THR A N 1
ATOM 717 C CA . THR A 1 93 ? -0.168 3.769 -8.506 1.00 92.62 93 THR A CA 1
ATOM 718 C C . THR A 1 93 ? -0.397 3.191 -7.108 1.00 92.62 93 THR A C 1
ATOM 720 O O . THR A 1 93 ? -1.297 3.642 -6.404 1.00 92.62 93 THR A O 1
ATOM 723 N N . ALA A 1 94 ? 0.448 2.261 -6.657 1.00 94.25 94 ALA A N 1
ATOM 724 C CA . ALA A 1 94 ? 0.381 1.689 -5.314 1.00 94.25 94 ALA A CA 1
ATOM 725 C C . ALA A 1 94 ? 0.578 2.750 -4.224 1.00 94.25 94 ALA A C 1
ATOM 727 O O . ALA A 1 94 ? -0.124 2.767 -3.217 1.00 94.25 94 ALA A O 1
ATOM 728 N N . ILE A 1 95 ? 1.505 3.678 -4.437 1.00 91.94 95 ILE A N 1
ATOM 729 C CA . ILE A 1 95 ? 1.736 4.783 -3.514 1.00 91.94 95 ILE A CA 1
ATOM 730 C C . ILE A 1 95 ? 0.495 5.681 -3.408 1.00 91.94 95 ILE A C 1
ATOM 732 O O . ILE A 1 95 ? 0.048 5.972 -2.300 1.00 91.94 95 ILE A O 1
ATOM 736 N N . ASN A 1 96 ? -0.081 6.097 -4.540 1.00 92.94 96 ASN A N 1
ATOM 737 C CA . ASN A 1 96 ? -1.287 6.928 -4.535 1.00 92.94 96 ASN A CA 1
ATOM 738 C C . ASN A 1 96 ? -2.470 6.206 -3.888 1.00 92.94 96 ASN A C 1
ATOM 740 O O . ASN A 1 96 ? -3.140 6.780 -3.035 1.00 92.94 96 ASN A O 1
ATOM 744 N N . GLY A 1 97 ? -2.677 4.935 -4.229 1.00 94.81 97 GLY A N 1
ATOM 745 C CA . GLY A 1 97 ? -3.766 4.156 -3.660 1.00 94.81 97 GLY A CA 1
ATOM 746 C C . GLY A 1 97 ? -3.618 3.930 -2.150 1.00 94.81 97 GLY A C 1
ATOM 747 O O . GLY A 1 97 ? -4.602 3.985 -1.420 1.00 94.81 97 GLY A O 1
ATOM 748 N N . PHE A 1 98 ? -2.392 3.756 -1.650 1.00 95.00 98 PHE A N 1
ATOM 749 C CA . PHE A 1 98 ? -2.123 3.703 -0.210 1.00 95.00 98 PHE A CA 1
ATOM 750 C C . PHE A 1 98 ? -2.483 5.018 0.501 1.00 95.00 98 PHE A C 1
ATOM 752 O O . PHE A 1 98 ? -3.066 4.982 1.588 1.00 95.00 98 PHE A O 1
ATOM 759 N N . LEU A 1 99 ? -2.159 6.170 -0.099 1.00 93.00 99 LEU A N 1
ATOM 760 C CA . LEU A 1 99 ? -2.531 7.476 0.455 1.00 93.00 99 LEU A CA 1
ATOM 761 C C . LEU A 1 99 ? -4.053 7.641 0.505 1.00 93.00 99 LEU A C 1
ATOM 763 O O . LEU A 1 99 ? -4.581 8.033 1.541 1.00 93.00 99 LEU A O 1
ATOM 767 N N . GLU A 1 100 ? -4.751 7.270 -0.568 1.00 94.56 100 GLU A N 1
ATOM 768 C CA . GLU A 1 100 ? -6.217 7.310 -0.639 1.00 94.56 100 GLU A CA 1
ATOM 769 C C . GLU A 1 100 ? -6.867 6.415 0.427 1.00 94.56 100 GLU A C 1
ATOM 771 O O . GLU A 1 100 ? -7.777 6.853 1.127 1.00 94.56 100 GLU A O 1
ATOM 776 N N . LEU A 1 101 ? -6.369 5.188 0.618 1.00 94.12 101 LEU A N 1
ATOM 777 C CA . LEU A 1 101 ? -6.848 4.282 1.671 1.00 94.12 101 LEU A CA 1
ATOM 778 C C . LEU A 1 101 ? -6.607 4.845 3.079 1.00 94.12 101 LEU A C 1
ATOM 780 O O . LEU A 1 101 ? -7.460 4.704 3.960 1.00 94.12 101 LEU A O 1
ATOM 784 N N . SER A 1 102 ? -5.458 5.491 3.287 1.00 91.19 102 SER A N 1
ATOM 785 C CA . SER A 1 102 ? -5.094 6.117 4.564 1.00 91.19 102 SER A CA 1
ATOM 786 C C . SER A 1 102 ? -5.942 7.353 4.866 1.00 91.19 102 SER A C 1
ATOM 788 O O . SER A 1 102 ? -6.249 7.625 6.025 1.00 91.19 102 SER A O 1
ATOM 790 N N . GLU A 1 103 ? -6.342 8.094 3.833 1.00 90.06 103 GLU A N 1
ATOM 791 C CA . GLU A 1 103 ? -7.265 9.224 3.950 1.00 90.06 103 GLU A CA 1
ATOM 792 C C . GLU A 1 103 ? -8.705 8.752 4.193 1.00 90.06 103 GLU A C 1
ATOM 794 O O . GLU A 1 103 ? -9.401 9.293 5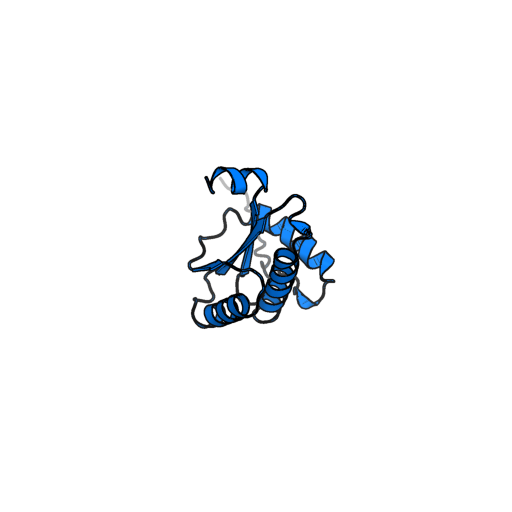.053 1.00 90.06 103 GLU A O 1
ATOM 799 N N . TRP A 1 104 ? -9.135 7.706 3.483 1.00 90.56 104 TRP A N 1
ATOM 800 C CA . TRP A 1 104 ? -10.474 7.129 3.601 1.00 90.56 104 TRP A CA 1
ATOM 801 C C . TRP A 1 104 ? -10.719 6.477 4.968 1.00 90.56 104 TRP A C 1
ATOM 803 O O . TRP A 1 104 ? -11.795 6.633 5.548 1.00 90.56 104 TRP A O 1
ATOM 813 N N . SER A 1 105 ? -9.730 5.748 5.491 1.00 90.44 105 SER A N 1
ATOM 814 C CA . SER A 1 105 ? -9.807 5.052 6.780 1.00 90.44 105 SER A CA 1
ATOM 815 C C . SER A 1 105 ? -8.635 5.461 7.679 1.00 90.44 105 SER A C 1
ATOM 817 O O . SER A 1 105 ? -7.662 4.718 7.824 1.00 90.44 105 SER A O 1
ATOM 819 N N . PRO A 1 106 ? -8.705 6.645 8.319 1.00 88.62 106 PRO A N 1
ATOM 820 C CA . PRO A 1 106 ? -7.592 7.185 9.102 1.00 88.62 106 PRO A CA 1
ATOM 821 C C . PRO A 1 106 ? -7.341 6.419 10.406 1.00 88.62 106 PRO A C 1
ATOM 823 O O . PRO A 1 106 ? -6.274 6.529 11.003 1.00 88.62 106 PRO A O 1
ATOM 826 N N . THR A 1 107 ? -8.324 5.649 10.878 1.00 88.44 107 THR A N 1
ATOM 827 C CA . THR A 1 107 ? -8.190 4.800 12.071 1.00 88.44 107 THR A CA 1
ATOM 828 C C . THR A 1 107 ? -7.475 3.482 11.782 1.00 88.44 107 THR A C 1
ATOM 830 O O . THR A 1 107 ? -7.048 2.803 12.717 1.00 88.44 107 THR A O 1
ATOM 833 N N . ARG A 1 108 ? -7.370 3.092 10.507 1.00 90.44 108 ARG A N 1
ATOM 834 C CA . ARG A 1 108 ? -6.728 1.852 10.080 1.00 90.44 108 ARG A CA 1
ATOM 835 C C . ARG A 1 108 ? -5.216 2.024 10.020 1.00 90.44 108 ARG A C 1
ATOM 837 O O . ARG A 1 108 ? -4.693 3.006 9.504 1.00 90.44 108 ARG A O 1
ATOM 844 N N . LYS A 1 109 ? -4.504 0.998 10.483 1.00 90.75 109 LYS A N 1
ATOM 845 C CA . LYS A 1 109 ? -3.056 0.875 10.308 1.00 90.75 109 LYS A CA 1
ATOM 846 C C . LYS A 1 109 ? -2.756 0.223 8.964 1.00 90.75 109 LYS A C 1
ATOM 848 O O . LYS A 1 109 ? -2.812 -1.000 8.836 1.00 90.75 109 LYS A O 1
ATOM 853 N N . TRP A 1 110 ? -2.462 1.049 7.971 1.00 91.75 110 TRP A N 1
ATOM 854 C CA . TRP A 1 110 ? -1.967 0.603 6.674 1.00 91.75 110 TRP A CA 1
ATOM 855 C C . TRP A 1 110 ? -0.443 0.623 6.663 1.00 91.75 110 TRP A C 1
ATOM 857 O O . TRP A 1 110 ? 0.161 1.611 7.082 1.00 91.75 110 TRP A O 1
ATOM 867 N N . ARG A 1 111 ? 0.184 -0.420 6.114 1.00 91.81 111 ARG A N 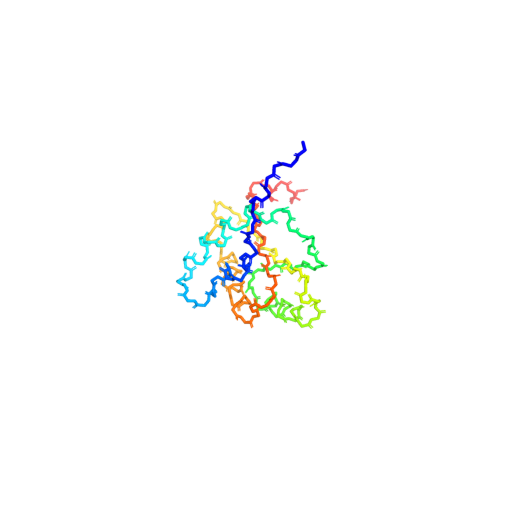1
ATOM 868 C CA . ARG A 1 111 ? 1.635 -0.448 5.894 1.00 91.81 111 ARG A CA 1
ATOM 869 C C . ARG A 1 111 ? 1.945 -0.885 4.468 1.00 91.81 111 ARG A C 1
ATOM 871 O O . ARG A 1 111 ? 1.628 -2.000 4.073 1.00 91.81 111 ARG A O 1
ATOM 878 N N . LEU A 1 112 ? 2.557 0.002 3.684 1.00 92.88 112 LEU A N 1
ATOM 879 C CA . LEU A 1 112 ? 2.931 -0.276 2.295 1.00 92.88 112 LEU A CA 1
ATOM 880 C C . LEU A 1 112 ? 4.371 -0.809 2.212 1.00 92.88 112 LEU A C 1
ATOM 882 O O . LEU A 1 112 ? 5.349 -0.071 2.236 1.00 92.88 112 LEU A O 1
ATOM 886 N N . ILE A 1 113 ? 4.532 -2.111 2.068 1.00 90.81 113 ILE A N 1
ATOM 887 C CA . ILE A 1 113 ? 5.841 -2.743 1.931 1.00 90.81 113 ILE A CA 1
ATOM 888 C C . ILE A 1 113 ? 6.263 -2.682 0.463 1.00 90.81 113 ILE A C 1
ATOM 890 O O . ILE A 1 113 ? 5.561 -3.151 -0.431 1.00 90.81 113 ILE A O 1
ATOM 894 N N . GLN A 1 114 ? 7.429 -2.094 0.216 1.00 90.50 114 GLN A N 1
ATOM 895 C CA . GLN A 1 114 ? 7.984 -1.924 -1.121 1.00 90.50 114 GLN A CA 1
ATOM 896 C C . GLN A 1 114 ? 9.093 -2.943 -1.369 1.00 90.50 114 GLN A C 1
ATOM 898 O O . GLN A 1 114 ? 10.167 -2.864 -0.778 1.00 90.50 114 GLN A O 1
ATOM 903 N N . VAL A 1 115 ? 8.843 -3.880 -2.277 1.00 90.06 115 VAL A N 1
ATOM 904 C CA . VAL A 1 115 ? 9.795 -4.916 -2.678 1.00 90.06 115 VAL A CA 1
ATOM 905 C C . VAL A 1 115 ? 10.377 -4.547 -4.036 1.00 90.06 115 VAL A C 1
ATOM 907 O O . VAL A 1 115 ? 9.650 -4.324 -5.005 1.00 90.06 115 VAL A O 1
ATOM 910 N N . ASN A 1 116 ? 11.701 -4.464 -4.100 1.00 88.62 116 ASN A N 1
ATOM 911 C CA . ASN A 1 116 ? 12.431 -4.172 -5.328 1.00 88.62 116 ASN A CA 1
ATOM 912 C C . ASN A 1 116 ? 13.084 -5.455 -5.819 1.00 88.62 116 ASN A C 1
ATOM 914 O O . ASN A 1 116 ? 13.781 -6.121 -5.053 1.00 88.62 116 ASN A O 1
ATOM 918 N N . ILE A 1 117 ? 12.859 -5.790 -7.086 1.00 83.69 117 ILE A N 1
ATOM 919 C CA . ILE A 1 117 ? 13.501 -6.932 -7.730 1.00 83.69 117 ILE A CA 1
ATOM 920 C C . ILE A 1 117 ? 14.441 -6.409 -8.808 1.00 83.69 117 ILE A C 1
ATOM 922 O O . ILE A 1 117 ? 14.013 -5.752 -9.762 1.00 83.69 117 ILE A O 1
ATOM 926 N N . ASP A 1 118 ? 15.719 -6.752 -8.672 1.00 79.00 118 ASP A N 1
ATOM 927 C CA . ASP A 1 118 ? 16.711 -6.492 -9.705 1.00 79.00 118 ASP A CA 1
ATOM 928 C C . ASP A 1 118 ? 16.408 -7.348 -10.940 1.00 79.00 118 ASP A C 1
ATOM 930 O O . ASP A 1 118 ? 16.275 -8.570 -10.861 1.00 79.00 118 ASP A O 1
ATOM 934 N N . GLU A 1 119 ? 16.354 -6.718 -12.110 1.00 66.06 119 GLU A N 1
ATOM 935 C CA . GLU A 1 119 ? 16.004 -7.354 -13.390 1.00 66.06 119 GLU A CA 1
ATOM 936 C C . GLU A 1 119 ? 16.884 -8.579 -13.727 1.00 66.06 119 GLU A C 1
ATOM 938 O O . GLU A 1 119 ? 16.422 -9.569 -14.299 1.00 66.06 119 GLU A O 1
ATOM 943 N N . LEU A 1 120 ? 18.146 -8.562 -13.280 1.00 59.47 120 LEU A N 1
ATOM 944 C CA . LEU A 1 120 ? 19.103 -9.661 -13.451 1.00 59.47 120 LEU A CA 1
ATOM 945 C C . LEU A 1 120 ? 18.762 -10.923 -12.639 1.00 59.47 120 LEU A C 1
ATOM 947 O O . LEU A 1 120 ? 19.252 -12.003 -12.975 1.00 59.47 120 LEU A O 1
ATOM 951 N N . GLN A 1 121 ? 17.968 -10.809 -11.572 1.00 57.78 121 GLN A N 1
ATOM 952 C CA . GLN A 1 121 ? 17.522 -11.950 -10.762 1.00 57.78 121 GLN A CA 1
ATOM 953 C C . GLN A 1 121 ? 16.351 -12.677 -11.437 1.00 57.78 121 GLN A C 1
ATOM 955 O O . GLN A 1 121 ? 16.326 -13.907 -11.468 1.00 57.78 121 GLN A O 1
ATOM 960 N N . THR A 1 122 ? 15.425 -11.938 -12.058 1.00 56.94 122 THR A N 1
ATOM 961 C CA . THR A 1 122 ? 14.236 -12.500 -12.723 1.00 56.94 122 THR A CA 1
ATOM 962 C C . THR A 1 122 ? 14.610 -13.412 -13.895 1.00 56.94 122 THR A C 1
ATOM 964 O O . THR A 1 122 ? 14.061 -14.502 -14.035 1.00 56.94 122 THR A O 1
ATOM 967 N N . LEU A 1 123 ? 15.601 -13.020 -14.704 1.00 57.22 123 LEU A N 1
ATOM 968 C CA . LEU A 1 123 ? 16.036 -13.788 -15.881 1.00 57.22 123 LEU A CA 1
ATOM 969 C C . LEU A 1 123 ? 16.776 -15.093 -15.541 1.00 57.22 123 LEU A C 1
ATOM 971 O O . LEU A 1 123 ? 16.858 -15.984 -16.384 1.00 57.22 123 LEU A O 1
ATOM 975 N N . LYS A 1 124 ? 17.313 -15.233 -14.322 1.00 56.16 124 LYS A N 1
ATOM 976 C CA . LYS A 1 124 ? 18.025 -16.451 -13.896 1.00 56.16 124 LYS A CA 1
ATOM 977 C C . LYS A 1 124 ? 17.085 -17.594 -13.508 1.00 56.16 124 LYS A C 1
ATOM 979 O O . LYS A 1 124 ? 17.501 -18.743 -13.594 1.00 56.16 124 LYS A O 1
ATOM 984 N N . ASN A 1 125 ? 15.844 -17.281 -13.131 1.00 56.16 125 ASN A N 1
ATOM 985 C CA . ASN A 1 125 ? 14.874 -18.255 -12.619 1.00 56.16 125 ASN A CA 1
ATOM 986 C C . ASN A 1 125 ? 13.819 -18.687 -13.654 1.00 56.16 125 ASN A C 1
ATOM 988 O O . ASN A 1 125 ? 12.993 -19.541 -13.350 1.00 56.16 125 ASN A O 1
ATOM 992 N N . ILE A 1 126 ? 13.841 -18.124 -14.868 1.00 57.19 126 ILE A N 1
ATOM 993 C CA . ILE A 1 126 ? 12.964 -18.513 -15.992 1.00 57.19 126 ILE A CA 1
ATOM 994 C C . ILE A 1 126 ? 13.754 -19.397 -16.980 1.00 57.19 126 ILE A C 1
ATOM 996 O O . ILE A 1 126 ? 13.673 -19.229 -18.194 1.00 57.19 126 ILE A O 1
ATOM 1000 N N . ARG A 1 127 ? 14.589 -20.310 -16.474 1.00 43.50 127 ARG A N 1
ATOM 1001 C CA . ARG A 1 127 ? 15.404 -21.203 -17.306 1.00 43.50 127 ARG A CA 1
ATOM 1002 C C . ARG A 1 127 ? 15.182 -22.664 -16.967 1.00 43.50 127 ARG A C 1
ATOM 1004 O O . ARG A 1 127 ? 15.129 -22.971 -15.759 1.00 43.50 127 ARG A O 1
#

InterPro domains:
  IPR014729 Rossmann-like alpha/beta/alpha sandwich fold [G3DSA:3.40.50.620] (10-127)
  IPR051857 Asparagine synthetase domain-containing protein [PTHR45937] (37-121)

Radius of gyration: 19.0 Å; Cα contacts (8 Å, |Δi|>4): 143; chains: 1; bounding box: 33×40×70 Å

Nearest PDB structures (foldseek):
  6hcd-assembly2_D  TM=6.138E-01  e=5.661E-01  Archaeoglobus fulgidus
  3ab7-assembly3_B  TM=5.472E-01  e=2.141E-01  Thermus thermophilus HB8
  5b3h-assembly2_E  TM=5.041E-01  e=2.285E-01  Arabidopsis thaliana
  6hcd-assembly1_A  TM=4.922E-01  e=3.159E-01  Archaeoglobus fulgidus
  7d99-assembly1_B  TM=5.920E-01  e=1.939E+00  Homo sapiens

Solvent-accessible surface area (backbone atoms only — not comparable to full-atom values): 7872 Å² total; per-residue (Å²): 137,84,81,83,86,85,79,88,74,92,70,74,94,66,86,84,74,74,66,76,85,82,54,58,68,73,56,50,55,52,54,50,56,63,47,56,77,68,48,80,78,57,78,80,53,84,47,77,41,76,25,48,36,42,71,68,41,44,51,50,51,61,50,44,67,76,72,48,60,67,92,48,36,42,34,32,39,29,77,33,73,39,97,54,44,85,73,33,68,46,47,51,35,24,52,52,45,52,52,51,49,44,67,75,39,69,78,50,47,76,41,81,46,80,44,76,40,58,56,77,59,60,66,68,73,76,113